Protein AF-A0A8I1NR51-F1 (afdb_monomer_lite)

Radius of gyration: 16.23 Å; chains: 1; bounding box: 40×16×53 Å

Foldseek 3Di:
DDDPDDPVVPPDPDPQDKDQLVVVCVVVVADPVLSVVCCVVPNRIDGPVVSVVSGDDDDPPD

Secondary structure (DSSP, 8-state):
------GGG--SS----EEEHHHHHHHTT--HHHHHHHHHHHTTEEEHHHHHHH--------

Structure (mmCIF, N/CA/C/O backbone):
data_AF-A0A8I1NR51-F1
#
_entry.id   AF-A0A8I1NR51-F1
#
loop_
_atom_site.group_PDB
_atom_site.id
_atom_site.type_symbol
_atom_site.label_atom_id
_atom_site.label_alt_id
_atom_site.label_comp_id
_atom_site.label_asym_id
_atom_site.label_entity_id
_atom_site.label_seq_id
_atom_site.pdbx_PDB_ins_code
_atom_site.Cartn_x
_atom_site.Cartn_y
_atom_site.Cartn_z
_atom_site.occupancy
_atom_site.B_iso_or_equiv
_atom_site.auth_seq_id
_atom_site.auth_comp_id
_atom_site.auth_asym_id
_atom_site.auth_atom_id
_atom_site.pdbx_PDB_model_num
ATOM 1 N N . MET A 1 1 ? 16.444 -5.259 -35.268 1.00 39.44 1 MET A N 1
ATOM 2 C CA . MET A 1 1 ? 17.330 -4.573 -34.308 1.00 39.44 1 MET A CA 1
ATOM 3 C C . MET A 1 1 ? 16.940 -5.072 -32.933 1.00 39.44 1 MET A C 1
ATOM 5 O O . MET A 1 1 ? 15.809 -4.839 -32.530 1.00 39.44 1 MET A O 1
ATOM 9 N N . SER A 1 2 ? 17.805 -5.852 -32.293 1.00 45.62 2 SER A N 1
ATOM 10 C CA . SER A 1 2 ? 17.534 -6.457 -30.987 1.00 45.62 2 SER A CA 1
ATOM 11 C C . SER A 1 2 ? 18.271 -5.633 -29.940 1.00 45.62 2 SER A C 1
ATOM 13 O O . SER A 1 2 ? 19.490 -5.509 -30.020 1.00 45.62 2 SER A O 1
ATOM 15 N N . PHE A 1 3 ? 17.541 -5.021 -29.011 1.00 55.06 3 PHE A N 1
ATOM 16 C CA . PHE A 1 3 ? 18.145 -4.300 -27.896 1.00 55.06 3 PHE A CA 1
ATOM 17 C C . PHE A 1 3 ? 18.569 -5.332 -26.854 1.00 55.06 3 PHE A C 1
ATOM 19 O O . PHE A 1 3 ? 17.728 -5.896 -26.158 1.00 55.06 3 PHE A O 1
ATOM 26 N N . ASN A 1 4 ? 19.868 -5.625 -26.795 1.00 55.12 4 ASN A N 1
ATOM 27 C CA . ASN A 1 4 ? 20.434 -6.394 -25.695 1.00 55.12 4 ASN A CA 1
ATOM 28 C C . ASN A 1 4 ? 20.469 -5.461 -24.485 1.00 55.12 4 ASN A C 1
ATOM 30 O O . ASN A 1 4 ? 21.231 -4.499 -24.459 1.00 55.12 4 ASN A O 1
ATOM 34 N N . ILE A 1 5 ? 19.559 -5.686 -23.543 1.00 64.25 5 ILE A N 1
ATOM 35 C CA . ILE A 1 5 ? 19.536 -4.963 -22.276 1.00 64.25 5 ILE A CA 1
ATOM 36 C C . ILE A 1 5 ? 20.542 -5.661 -21.367 1.00 64.25 5 ILE A C 1
ATOM 38 O O . ILE A 1 5 ? 20.291 -6.774 -20.905 1.00 64.25 5 ILE A O 1
ATOM 42 N N . ASP A 1 6 ? 21.688 -5.018 -21.155 1.00 54.66 6 ASP A N 1
ATOM 43 C CA . ASP A 1 6 ? 22.710 -5.483 -20.223 1.00 54.66 6 ASP A CA 1
ATOM 44 C C . ASP A 1 6 ? 22.209 -5.303 -18.775 1.00 54.66 6 ASP A C 1
ATOM 46 O O . ASP A 1 6 ? 21.980 -4.174 -18.330 1.00 54.66 6 ASP A O 1
ATOM 50 N N . PRO A 1 7 ? 22.030 -6.390 -18.001 1.00 58.22 7 PRO A N 1
ATOM 51 C CA . PRO A 1 7 ? 21.447 -6.326 -16.659 1.00 58.22 7 PRO A CA 1
ATOM 52 C C . PRO A 1 7 ? 22.370 -5.669 -15.620 1.00 58.22 7 PRO A C 1
ATOM 54 O O . PRO A 1 7 ? 21.926 -5.356 -14.519 1.00 58.22 7 PRO A O 1
ATOM 57 N N . SER A 1 8 ? 23.644 -5.440 -15.951 1.00 56.12 8 SER A N 1
ATOM 58 C CA . SER A 1 8 ? 24.637 -4.822 -15.065 1.00 56.12 8 SER A CA 1
ATOM 59 C C . SER A 1 8 ? 24.543 -3.296 -14.987 1.00 56.12 8 SER A C 1
ATOM 61 O O . SER A 1 8 ? 25.169 -2.713 -14.112 1.00 56.12 8 SER A O 1
ATOM 63 N N . ALA A 1 9 ? 23.758 -2.651 -15.858 1.00 52.66 9 ALA A N 1
ATOM 64 C CA . ALA A 1 9 ? 23.499 -1.207 -15.814 1.00 52.66 9 ALA A CA 1
ATOM 65 C C . ALA A 1 9 ? 22.368 -0.815 -14.837 1.00 52.66 9 ALA A C 1
ATOM 67 O O . ALA A 1 9 ? 22.013 0.357 -14.737 1.00 52.66 9 ALA A O 1
ATOM 68 N N . PHE A 1 10 ? 21.802 -1.775 -14.095 1.00 55.47 10 PHE A N 1
ATOM 69 C CA . PHE A 1 10 ? 20.898 -1.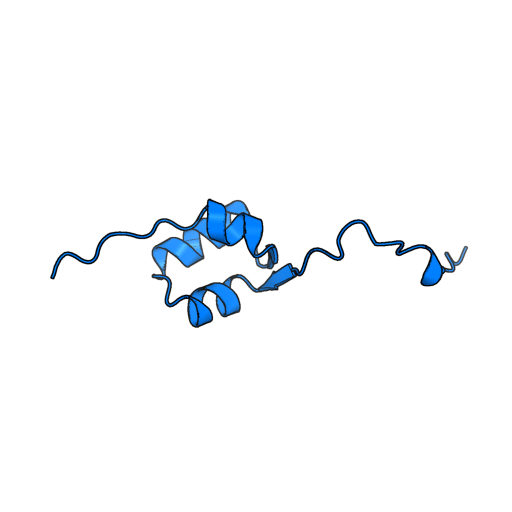518 -12.967 1.00 55.47 10 PHE A CA 1
ATOM 70 C C . PHE A 1 10 ? 21.701 -1.153 -11.705 1.00 55.47 10 PHE A C 1
ATOM 72 O O . PHE A 1 10 ? 21.586 -1.784 -10.652 1.00 55.47 10 PHE A O 1
ATOM 79 N N . GLU A 1 11 ? 22.558 -0.140 -11.809 1.00 49.28 11 GLU A N 1
ATOM 80 C CA . GLU A 1 11 ? 23.267 0.426 -10.666 1.00 49.28 11 GLU A CA 1
ATOM 81 C C . GLU A 1 11 ? 22.272 1.181 -9.774 1.00 49.28 11 GLU A C 1
ATOM 83 O O . GLU A 1 11 ? 21.939 2.329 -10.026 1.00 49.28 11 GLU A O 1
ATOM 88 N N . GLN A 1 12 ? 21.772 0.480 -8.752 1.00 52.91 12 GLN A N 1
ATOM 89 C CA . GLN A 1 12 ? 21.476 0.930 -7.378 1.00 52.91 12 GLN A CA 1
ATOM 90 C C . GLN A 1 12 ? 20.596 2.171 -7.106 1.00 52.91 12 GLN A C 1
ATOM 92 O O . GLN A 1 12 ? 20.179 2.343 -5.958 1.00 52.91 12 GLN A O 1
ATOM 97 N N . GLU A 1 13 ? 20.193 2.975 -8.086 1.00 49.78 13 GLU A N 1
ATOM 98 C CA . GLU A 1 13 ? 19.200 4.038 -7.915 1.00 49.78 13 GLU A CA 1
ATOM 99 C C . GLU A 1 13 ? 17.789 3.442 -7.923 1.00 49.78 13 GLU A C 1
ATOM 101 O O . GLU A 1 13 ? 16.980 3.600 -8.832 1.00 49.78 13 GLU A O 1
ATOM 106 N N . THR A 1 14 ? 17.475 2.753 -6.829 1.00 53.88 14 THR A N 1
ATOM 107 C CA . THR A 1 14 ? 16.126 2.352 -6.429 1.00 53.88 14 THR A CA 1
ATOM 108 C C . THR A 1 14 ? 15.405 1.444 -7.426 1.00 53.88 14 THR A C 1
ATOM 110 O O . THR A 1 14 ? 14.517 1.871 -8.163 1.00 53.88 14 THR A O 1
ATOM 113 N N . LEU A 1 15 ? 15.663 0.1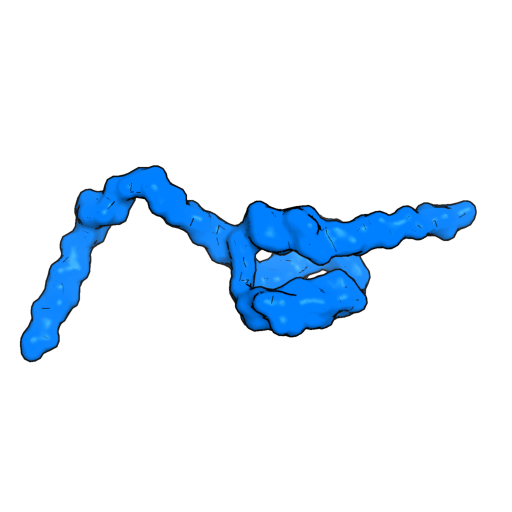34 -7.340 1.00 57.09 15 LEU A N 1
ATOM 114 C CA . LEU A 1 15 ? 14.622 -0.858 -7.631 1.00 57.09 15 LEU A CA 1
ATOM 115 C C . LEU A 1 15 ? 13.460 -0.592 -6.661 1.00 57.09 15 LEU A C 1
ATOM 117 O O . LEU A 1 15 ? 13.385 -1.149 -5.566 1.00 57.09 15 LEU A O 1
ATOM 121 N N . ARG A 1 16 ? 12.605 0.369 -7.018 1.00 66.25 16 ARG A N 1
ATOM 122 C CA . ARG A 1 16 ? 11.438 0.762 -6.242 1.00 66.25 16 ARG A CA 1
ATOM 123 C C . ARG A 1 16 ? 10.530 -0.452 -6.229 1.00 66.25 16 ARG A C 1
ATOM 125 O O . ARG A 1 16 ? 10.009 -0.840 -7.267 1.00 66.25 16 ARG A O 1
ATOM 132 N N . GLN A 1 17 ? 10.398 -1.084 -5.068 1.00 76.38 17 GLN A N 1
ATOM 133 C CA . GLN A 1 17 ? 9.528 -2.237 -4.912 1.00 76.38 17 GLN A CA 1
ATOM 134 C C . GLN A 1 17 ? 8.100 -1.804 -5.260 1.00 76.38 17 GLN A C 1
ATOM 136 O O . GLN A 1 17 ? 7.497 -0.987 -4.556 1.00 76.38 17 GLN A O 1
ATOM 141 N N . ILE A 1 18 ? 7.603 -2.312 -6.385 1.00 84.88 18 ILE A N 1
ATOM 142 C CA . ILE A 1 18 ? 6.239 -2.095 -6.855 1.00 84.88 18 ILE A CA 1
ATOM 143 C C . ILE A 1 18 ? 5.359 -3.150 -6.190 1.00 84.88 18 ILE A C 1
ATOM 145 O O . ILE A 1 18 ? 5.711 -4.328 -6.143 1.00 84.88 18 ILE A O 1
ATOM 149 N N . TRP A 1 19 ? 4.220 -2.714 -5.671 1.00 90.00 19 TRP A N 1
ATOM 150 C CA . TRP A 1 19 ? 3.245 -3.544 -4.984 1.00 90.00 19 TRP A CA 1
ATOM 151 C C . TRP A 1 19 ? 1.927 -3.552 -5.758 1.00 90.00 19 TRP A C 1
ATOM 153 O O . TRP A 1 19 ? 1.469 -2.488 -6.187 1.00 90.00 19 TRP A O 1
ATOM 163 N N . PRO A 1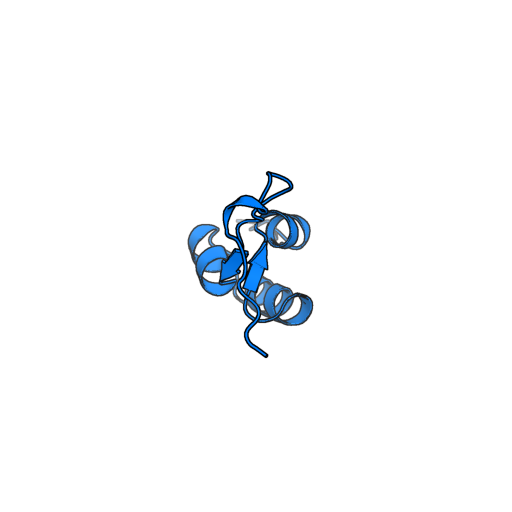 20 ? 1.274 -4.719 -5.904 1.00 92.62 20 PRO A N 1
ATOM 164 C CA . PRO A 1 20 ? -0.139 -4.768 -6.246 1.00 92.62 20 PRO A CA 1
ATOM 165 C C . PRO A 1 20 ? -0.934 -4.045 -5.157 1.00 92.62 20 PRO A C 1
ATOM 167 O O . PRO A 1 20 ? -0.803 -4.357 -3.969 1.00 92.62 20 PRO A O 1
ATOM 170 N N . ILE A 1 21 ? -1.771 -3.081 -5.544 1.00 91.44 21 ILE A N 1
ATOM 171 C CA . ILE A 1 21 ? -2.501 -2.251 -4.568 1.00 91.44 21 ILE A CA 1
ATOM 172 C C . ILE A 1 21 ? -3.418 -3.114 -3.697 1.00 91.44 21 ILE A C 1
ATOM 174 O O . ILE A 1 21 ? -3.544 -2.867 -2.499 1.00 91.44 21 ILE A O 1
ATOM 178 N N . ARG A 1 22 ? -4.011 -4.162 -4.278 1.00 90.88 22 ARG A N 1
ATOM 179 C CA . ARG A 1 22 ? -4.833 -5.137 -3.551 1.00 90.88 22 ARG A CA 1
ATOM 180 C C . ARG A 1 22 ? -4.057 -5.813 -2.421 1.00 90.88 22 ARG A C 1
ATOM 182 O O . ARG A 1 22 ? -4.534 -5.824 -1.290 1.00 90.88 22 ARG A O 1
ATOM 189 N N . ASP A 1 23 ? -2.874 -6.340 -2.718 1.00 92.06 23 ASP A N 1
ATOM 190 C CA . ASP A 1 23 ? -2.064 -7.079 -1.743 1.00 92.06 23 ASP A CA 1
ATOM 191 C C . ASP A 1 23 ? -1.609 -6.156 -0.611 1.00 92.06 23 ASP A C 1
ATOM 193 O O . ASP A 1 23 ? -1.679 -6.516 0.565 1.00 92.06 23 ASP A O 1
ATOM 197 N N . PHE A 1 24 ? -1.248 -4.916 -0.954 1.00 91.81 24 PHE A N 1
ATOM 198 C CA . PHE A 1 24 ? -0.952 -3.883 0.031 1.00 91.81 24 PHE A CA 1
ATOM 199 C C . PHE A 1 24 ? -2.168 -3.575 0.922 1.00 91.81 24 PHE A C 1
ATOM 201 O O . PHE A 1 24 ? -2.050 -3.551 2.146 1.00 91.81 24 PHE A O 1
ATOM 208 N N . CYS A 1 25 ? -3.360 -3.391 0.347 1.00 90.69 25 CYS A N 1
ATOM 209 C CA . CYS A 1 25 ? -4.569 -3.124 1.131 1.00 90.69 25 CYS A CA 1
ATOM 210 C C . CYS A 1 25 ? -4.913 -4.280 2.079 1.00 90.69 25 CYS A C 1
ATOM 212 O O . CYS A 1 25 ? -5.295 -4.028 3.223 1.00 90.69 25 CYS A O 1
ATOM 214 N N . MET A 1 26 ? -4.708 -5.530 1.649 1.00 90.12 26 MET A N 1
ATOM 215 C CA . MET A 1 26 ? -4.888 -6.711 2.498 1.00 90.12 26 MET A CA 1
ATOM 216 C C . MET A 1 26 ? -3.871 -6.754 3.645 1.00 90.12 26 MET A C 1
ATOM 218 O O . MET A 1 26 ? -4.257 -6.974 4.792 1.00 90.12 26 MET A O 1
ATOM 222 N N . GLN A 1 27 ? -2.589 -6.500 3.367 1.00 90.56 27 GLN A N 1
ATOM 223 C CA . GLN A 1 27 ? -1.530 -6.538 4.380 1.00 90.56 27 GLN A CA 1
ATOM 224 C C . GLN A 1 27 ? -1.673 -5.430 5.435 1.00 90.56 27 GLN A C 1
ATOM 226 O O . GLN A 1 27 ? -1.407 -5.661 6.614 1.00 90.56 27 GLN A O 1
ATOM 231 N N . TYR A 1 28 ? -2.104 -4.235 5.027 1.00 88.00 28 TYR A N 1
ATOM 232 C CA . TYR A 1 28 ? -2.273 -3.083 5.918 1.00 88.00 28 TYR A CA 1
ATOM 233 C C . TYR A 1 28 ? -3.699 -2.944 6.477 1.00 88.00 28 TYR A C 1
ATOM 235 O O . TYR A 1 28 ? -3.980 -1.968 7.173 1.00 88.00 28 TYR A O 1
ATOM 243 N N . ASN A 1 29 ? -4.577 -3.920 6.207 1.00 87.81 29 ASN A N 1
ATOM 244 C CA . ASN A 1 29 ? -5.979 -3.946 6.635 1.00 87.81 29 ASN A CA 1
ATOM 245 C C . ASN A 1 29 ? -6.711 -2.627 6.323 1.00 87.81 29 ASN A C 1
ATOM 247 O O . ASN A 1 29 ? -7.330 -2.011 7.195 1.00 87.81 29 ASN A O 1
ATOM 251 N N . LEU A 1 30 ? -6.563 -2.166 5.081 1.00 89.12 30 LEU A N 1
ATOM 252 C CA . LEU A 1 30 ? -7.173 -0.935 4.600 1.00 89.12 30 LEU A CA 1
ATOM 253 C C . LEU A 1 30 ? -8.613 -1.179 4.159 1.00 89.12 30 LEU A C 1
ATOM 255 O O . LEU A 1 30 ? -8.927 -2.194 3.541 1.00 89.12 30 LEU A O 1
ATOM 259 N N . ASP A 1 31 ? -9.474 -0.205 4.441 1.00 88.88 31 ASP A N 1
ATOM 260 C CA . ASP A 1 31 ? -10.863 -0.243 3.996 1.00 88.88 31 ASP A CA 1
ATOM 261 C C . ASP A 1 31 ? -10.967 -0.168 2.465 1.00 88.88 31 ASP A C 1
ATOM 263 O O . ASP A 1 31 ? -10.121 0.413 1.779 1.00 88.88 31 ASP A O 1
ATOM 267 N N . LEU A 1 32 ? -12.074 -0.685 1.932 1.00 89.62 32 LEU A N 1
ATOM 268 C CA . LEU A 1 32 ? -12.345 -0.720 0.492 1.00 89.62 32 LEU A CA 1
ATOM 269 C C . LEU A 1 32 ? -12.322 0.678 -0.161 1.00 89.62 32 LEU A C 1
ATOM 271 O O . LEU A 1 32 ? -11.971 0.819 -1.332 1.00 89.62 32 LEU A O 1
ATOM 275 N N . ASP A 1 33 ? -12.677 1.720 0.596 1.00 90.50 33 ASP A N 1
ATOM 276 C CA . ASP A 1 33 ? -12.612 3.114 0.142 1.00 90.50 33 ASP A CA 1
ATOM 277 C C . ASP A 1 33 ? -11.167 3.568 -0.116 1.00 90.50 33 ASP A C 1
ATOM 279 O O . ASP A 1 33 ? -10.902 4.255 -1.106 1.00 90.50 33 ASP A O 1
ATOM 283 N N . ASN A 1 34 ? -10.224 3.147 0.737 1.00 89.69 34 ASN A N 1
ATOM 284 C CA . ASN A 1 34 ? -8.802 3.407 0.529 1.00 89.69 34 ASN A CA 1
ATOM 285 C C . ASN A 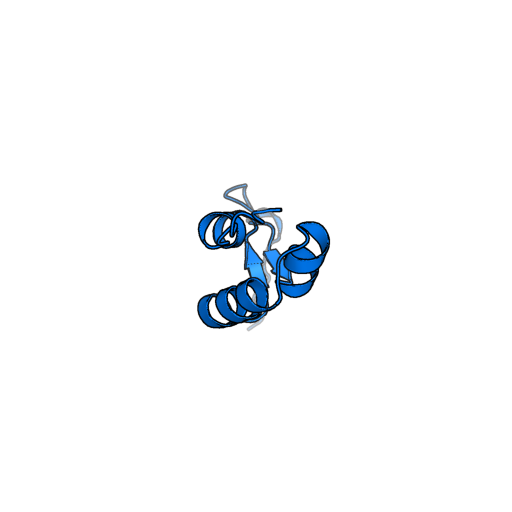1 34 ? -8.302 2.663 -0.714 1.00 89.69 34 ASN A C 1
ATOM 287 O O . ASN A 1 34 ? -7.646 3.274 -1.552 1.00 89.69 34 ASN A O 1
ATOM 291 N N . GLU A 1 35 ? -8.670 1.389 -0.894 1.00 91.00 35 GLU A N 1
ATOM 292 C CA . GLU A 1 35 ? -8.282 0.618 -2.086 1.00 91.00 35 GLU A CA 1
ATOM 293 C C . GLU A 1 35 ? -8.780 1.284 -3.378 1.00 91.00 35 GLU A C 1
ATOM 295 O O . GLU A 1 35 ? -8.004 1.485 -4.313 1.00 91.00 35 GLU A O 1
ATOM 300 N N . ARG A 1 36 ? -10.057 1.687 -3.429 1.00 92.94 36 ARG A N 1
ATOM 301 C CA . ARG A 1 36 ? -10.638 2.375 -4.595 1.00 92.94 36 ARG A CA 1
ATOM 302 C C . ARG A 1 36 ? -9.916 3.676 -4.914 1.00 92.94 36 ARG A C 1
ATOM 304 O O . ARG A 1 36 ? -9.638 3.955 -6.081 1.00 9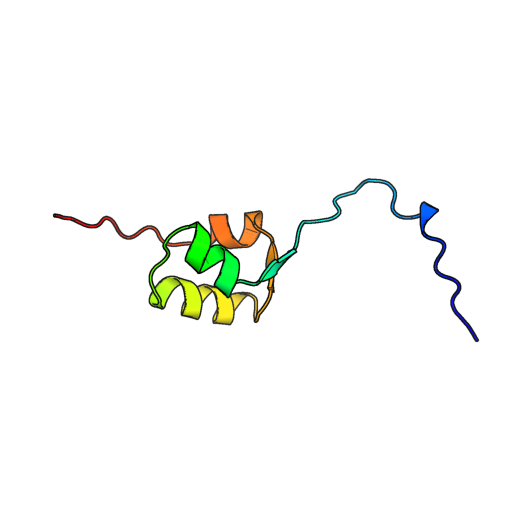2.94 36 ARG A O 1
ATOM 311 N N . ARG A 1 37 ? -9.600 4.470 -3.890 1.00 92.25 37 ARG A N 1
ATOM 312 C CA . ARG A 1 37 ? -8.882 5.733 -4.068 1.00 92.25 37 ARG A CA 1
ATOM 313 C C . ARG A 1 37 ? -7.463 5.503 -4.574 1.00 92.25 37 ARG A C 1
ATOM 315 O O . ARG A 1 37 ? -7.070 6.134 -5.549 1.00 92.25 37 ARG A O 1
ATOM 322 N N . LEU A 1 38 ? -6.726 4.578 -3.963 1.00 92.25 38 LEU A N 1
ATOM 323 C CA . LEU A 1 38 ? -5.364 4.241 -4.378 1.00 92.25 38 LEU A CA 1
ATOM 324 C C . LEU A 1 38 ? -5.344 3.710 -5.816 1.00 92.25 38 LEU A C 1
ATOM 326 O O . LEU A 1 38 ? -4.511 4.148 -6.603 1.00 92.25 38 LEU A O 1
ATOM 330 N N . ARG A 1 39 ? -6.316 2.872 -6.202 1.00 93.19 39 ARG A N 1
ATOM 331 C CA . ARG A 1 39 ? -6.458 2.430 -7.598 1.00 93.19 39 ARG A CA 1
ATOM 332 C C . ARG A 1 39 ? -6.793 3.557 -8.564 1.00 93.19 39 ARG A C 1
ATOM 334 O O . ARG A 1 39 ? -6.301 3.564 -9.684 1.00 93.19 39 ARG A O 1
ATOM 341 N N . THR A 1 40 ? -7.607 4.520 -8.142 1.00 92.75 40 THR A N 1
ATOM 342 C CA . THR A 1 40 ? -7.938 5.686 -8.978 1.00 92.75 40 THR A CA 1
ATOM 343 C C . THR A 1 40 ? -6.711 6.570 -9.216 1.00 92.75 40 THR A C 1
ATOM 345 O O . THR A 1 40 ? -6.570 7.136 -10.295 1.00 92.75 40 THR A O 1
ATOM 348 N N . LEU A 1 41 ? -5.821 6.684 -8.225 1.00 91.75 41 LEU A N 1
ATOM 349 C CA . LEU A 1 41 ? -4.616 7.512 -8.317 1.00 91.75 41 LEU A CA 1
ATOM 350 C C . LEU A 1 41 ? -3.469 6.823 -9.067 1.00 91.75 41 LEU A C 1
ATOM 352 O O . LEU A 1 41 ? -2.780 7.479 -9.842 1.00 91.75 41 LEU A O 1
ATOM 356 N N . PHE A 1 42 ? -3.259 5.525 -8.833 1.00 91.94 42 PHE A N 1
ATOM 357 C CA . PHE A 1 42 ? -2.058 4.815 -9.289 1.00 91.94 42 PHE A CA 1
ATOM 358 C C . PHE A 1 42 ? -2.325 3.653 -10.262 1.00 91.94 42 PHE A C 1
ATOM 360 O O . PHE A 1 42 ? -1.395 3.164 -10.896 1.00 91.94 42 PHE A O 1
ATOM 367 N N . GLY A 1 43 ? -3.572 3.203 -10.420 1.00 90.94 43 GLY A N 1
ATOM 368 C CA . GLY A 1 43 ? -3.917 2.024 -11.222 1.00 90.94 43 GLY A CA 1
ATOM 369 C C . GLY A 1 43 ? -3.859 0.723 -10.415 1.00 90.94 43 GLY A C 1
ATOM 370 O O . GLY A 1 43 ? -4.332 0.665 -9.290 1.00 90.94 43 GLY A O 1
ATOM 371 N N . GLU A 1 44 ? -3.319 -0.357 -10.977 1.00 90.88 44 GLU A N 1
ATOM 372 C CA . GLU A 1 44 ? -3.271 -1.664 -10.287 1.00 90.88 44 GLU A CA 1
ATOM 373 C C . GLU A 1 44 ? -2.008 -1.861 -9.433 1.00 90.88 44 GLU A C 1
ATOM 375 O O . GLU A 1 44 ? -1.977 -2.716 -8.542 1.00 90.88 44 GLU A O 1
ATOM 380 N N . TYR A 1 45 ? -0.978 -1.046 -9.667 1.00 91.06 45 TYR A N 1
ATOM 381 C CA . TYR A 1 45 ? 0.335 -1.182 -9.048 1.00 91.06 45 TYR A CA 1
ATOM 382 C C . TYR A 1 45 ? 0.875 0.179 -8.616 1.00 91.06 45 TYR A C 1
ATOM 384 O O . TYR A 1 45 ? 0.734 1.160 -9.338 1.00 91.06 45 TYR A O 1
ATOM 392 N N . ALA A 1 46 ? 1.526 0.230 -7.459 1.00 91.19 46 ALA A N 1
ATOM 393 C CA . ALA A 1 46 ? 2.156 1.441 -6.941 1.00 91.19 46 ALA A CA 1
ATOM 394 C C . ALA A 1 46 ? 3.308 1.084 -6.003 1.00 91.19 46 ALA A C 1
ATOM 396 O O . ALA A 1 46 ? 3.417 -0.051 -5.537 1.00 91.19 46 ALA A O 1
ATOM 397 N N . THR A 1 47 ? 4.175 2.039 -5.688 1.00 90.19 47 THR A N 1
ATOM 398 C CA . THR A 1 47 ? 5.231 1.789 -4.702 1.00 90.19 47 THR A CA 1
ATOM 399 C C . THR A 1 47 ? 4.700 1.884 -3.276 1.00 90.19 47 THR A C 1
ATOM 401 O O . THR A 1 47 ? 3.765 2.630 -2.988 1.00 90.19 47 THR A O 1
ATOM 404 N N . ALA A 1 48 ? 5.332 1.166 -2.343 1.00 86.75 48 ALA A N 1
ATOM 405 C CA . ALA A 1 48 ? 4.931 1.210 -0.935 1.00 86.75 48 ALA A CA 1
ATOM 406 C C . ALA A 1 48 ? 4.954 2.638 -0.360 1.00 86.75 48 ALA A C 1
ATOM 408 O O . ALA A 1 48 ? 4.088 2.996 0.432 1.00 86.75 48 ALA A O 1
ATOM 409 N N . VAL A 1 49 ? 5.915 3.468 -0.784 1.00 86.62 49 VAL A N 1
ATOM 410 C CA . VAL A 1 49 ? 6.020 4.867 -0.345 1.00 86.62 49 VAL A CA 1
ATOM 411 C C . VAL A 1 49 ? 4.824 5.682 -0.837 1.00 86.62 49 VAL A C 1
ATOM 413 O O . VAL A 1 49 ? 4.186 6.358 -0.036 1.00 86.62 49 VAL A O 1
ATOM 416 N N . GLU A 1 50 ? 4.480 5.590 -2.123 1.00 88.19 50 GLU A N 1
ATOM 417 C CA . GLU A 1 50 ? 3.326 6.296 -2.699 1.00 88.19 50 GLU A CA 1
ATOM 418 C C . GLU A 1 50 ? 2.014 5.881 -2.033 1.00 88.19 50 GLU A C 1
ATOM 420 O O . GLU A 1 50 ? 1.201 6.741 -1.685 1.00 88.19 50 GLU A O 1
ATOM 425 N N . LEU A 1 51 ? 1.838 4.577 -1.797 1.00 90.38 51 LEU A N 1
ATOM 426 C CA . LEU A 1 51 ? 0.671 4.042 -1.107 1.00 90.38 51 LEU A CA 1
ATOM 427 C C . LEU A 1 51 ? 0.592 4.591 0.320 1.00 90.38 51 LEU A C 1
ATOM 429 O O . LEU A 1 51 ? -0.412 5.193 0.684 1.00 90.38 51 LEU A O 1
ATOM 433 N N . LEU A 1 52 ? 1.661 4.478 1.110 1.00 88.69 52 LEU A N 1
ATOM 434 C CA . LEU A 1 52 ? 1.688 4.966 2.493 1.00 88.69 52 LEU A CA 1
ATOM 435 C C . LEU A 1 52 ? 1.409 6.470 2.610 1.00 88.69 52 LEU A C 1
ATOM 437 O O . LEU A 1 52 ? 0.752 6.879 3.564 1.00 88.69 52 LEU A O 1
ATOM 441 N N . MET A 1 53 ? 1.870 7.276 1.650 1.00 89.25 53 MET A N 1
ATOM 442 C CA . MET A 1 53 ? 1.646 8.727 1.643 1.00 89.25 53 MET A CA 1
ATOM 443 C C . MET A 1 53 ? 0.203 9.120 1.298 1.00 89.25 53 MET A C 1
ATOM 445 O O . MET A 1 53 ? -0.226 10.214 1.652 1.00 89.25 53 MET A O 1
ATOM 449 N N . ASN A 1 54 ? -0.548 8.248 0.619 1.00 89.69 54 ASN A N 1
ATOM 450 C CA . ASN A 1 54 ? -1.901 8.541 0.130 1.00 89.69 54 ASN A CA 1
ATOM 451 C C . ASN A 1 54 ? -3.005 7.756 0.850 1.00 89.69 54 ASN A C 1
ATOM 453 O O . ASN A 1 54 ? -4.189 7.958 0.573 1.00 89.69 54 ASN A O 1
ATOM 457 N N . VAL A 1 55 ? -2.637 6.869 1.772 1.00 88.62 55 VAL A N 1
ATOM 458 C CA . VAL A 1 55 ? -3.585 6.144 2.618 1.00 88.62 55 VAL A CA 1
ATOM 459 C C . VAL A 1 55 ? -4.169 7.081 3.667 1.00 88.62 55 VAL A C 1
ATOM 461 O O . VAL A 1 55 ? -3.455 7.626 4.510 1.00 88.62 55 VAL A O 1
ATOM 464 N N . GLU A 1 56 ? -5.495 7.189 3.694 1.00 83.06 56 GLU A N 1
ATOM 465 C CA . GLU A 1 56 ? -6.207 7.854 4.777 1.00 83.06 56 GLU A CA 1
ATOM 466 C C . GLU A 1 56 ? -6.541 6.851 5.880 1.00 83.06 56 GLU A C 1
ATOM 468 O O . GLU A 1 56 ? -7.424 5.996 5.751 1.00 83.06 56 GLU A O 1
ATOM 473 N N . ARG A 1 57 ? -5.858 6.982 7.019 1.00 77.44 57 ARG A N 1
ATOM 474 C 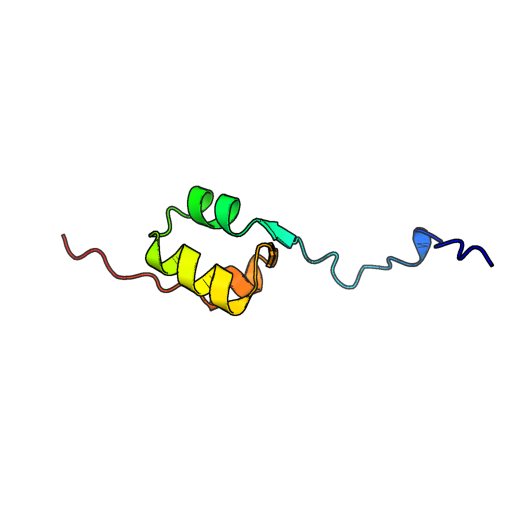CA . ARG A 1 57 ? -6.212 6.243 8.233 1.00 77.44 57 ARG A CA 1
ATOM 475 C C . ARG A 1 57 ? -7.375 6.944 8.916 1.00 77.44 57 ARG A C 1
ATOM 477 O O . ARG A 1 57 ? -7.175 7.867 9.704 1.00 77.44 57 ARG A O 1
ATOM 484 N N . ARG A 1 58 ? -8.599 6.511 8.618 1.00 71.25 58 ARG A N 1
ATOM 485 C CA . ARG A 1 58 ? -9.768 6.981 9.364 1.00 71.25 58 ARG A CA 1
ATOM 486 C C . ARG A 1 58 ? -9.691 6.432 10.794 1.00 71.25 58 ARG A C 1
ATOM 488 O O . ARG A 1 58 ? -9.567 5.216 10.961 1.00 71.25 58 ARG A O 1
ATOM 495 N N . PRO A 1 59 ? -9.741 7.284 11.832 1.00 68.12 59 PRO A N 1
ATOM 496 C CA . PRO A 1 59 ? -9.808 6.800 13.202 1.00 68.12 59 PRO A CA 1
ATOM 497 C C . PRO A 1 59 ? -11.107 6.009 13.379 1.00 68.12 59 PRO A C 1
ATOM 499 O O . PRO A 1 59 ? -12.202 6.553 13.235 1.00 68.12 59 PRO A O 1
ATOM 502 N N . ARG A 1 60 ? -10.998 4.713 13.696 1.00 63.84 60 ARG A N 1
ATOM 503 C CA . ARG A 1 60 ? -12.137 3.940 14.206 1.00 63.84 60 ARG A CA 1
ATOM 504 C C . ARG A 1 60 ? -12.391 4.405 15.633 1.00 63.84 60 ARG A C 1
ATOM 506 O O . ARG A 1 60 ? -11.811 3.864 16.571 1.00 63.84 60 ARG A O 1
ATOM 513 N N . PHE A 1 61 ? -13.222 5.431 15.785 1.00 64.56 61 PHE A N 1
ATOM 514 C CA . PHE A 1 61 ? -13.829 5.725 17.076 1.00 64.56 61 PHE A CA 1
ATOM 515 C C . PHE A 1 61 ? -14.701 4.521 17.447 1.00 64.56 61 PHE A C 1
ATOM 517 O O . PHE A 1 61 ? -15.584 4.128 16.682 1.00 64.56 61 PHE A O 1
ATOM 524 N N . ARG A 1 62 ? -14.328 3.864 18.546 1.00 66.25 62 ARG A N 1
ATOM 525 C CA . ARG A 1 62 ? -15.037 2.726 19.133 1.00 66.25 62 ARG A CA 1
ATOM 526 C C . ARG A 1 62 ? -16.129 3.220 20.064 1.00 66.25 62 ARG A C 1
ATOM 528 O O . ARG A 1 62 ? -15.875 4.242 20.738 1.00 66.25 62 ARG A O 1
#

pLDDT: mean 78.48, std 16.19, range [39.44, 93.19]

Sequence (62 aa):
MSFNIDPSAFEQETLRQIWPIRDFCMQYNLDLDNERRLRTLFGEYATAVELLMNVERRPRFR